Protein AF-T1GSF8-F1 (afdb_monomer)

InterPro domains:
  IPR000618 Insect cuticle protein [PF00379] (29-81)
  IPR000618 Insect cuticle protein [PS51155] (21-84)
  IPR031311 Chitin-binding type R&R consensus [PS00233] (51-76)
  IPR050468 Larval/pupal cuticle protein [PTHR10380] (29-81)

Organism: Megaselia scalaris (NCBI:txid36166)

Foldseek 3Di:
DDDDDDPVVVVVVCVVVVPPPQWDWDWDDDPQGKIKIKIWHQDPNKIKIWIKIWHQDPVRDIWIWTWIATPVGIGIDTPPDDDD

pLDDT: mean 77.73, std 17.66, range [33.69, 94.38]

Solvent-accessible surface area (backbone atoms only — not comparable to full-atom values): 5163 Å² total; per-residue (Å²): 134,84,86,91,85,73,66,71,67,59,56,61,60,39,65,78,67,74,55,56,94,62,54,46,75,49,76,51,75,51,95,80,64,32,35,38,40,38,38,35,41,62,52,95,92,41,63,35,33,47,34,39,38,34,36,61,45,99,85,72,47,81,46,55,37,40,33,41,34,41,98,90,42,81,51,75,47,34,94,87,54,80,87,127

Sequence (84 aa):
MIWFRKLERTEKYAEELRIPSWKLTARNQTSDGTSRQEQGILENNILKIDGSYQYIGDDGQVYEVHYIADEKGFQPQGKHILNK

Mean predicted aligned error: 10.73 Å

Secondary structure (DSSP, 8-state):
-----SSHHHHHHHHHTT--TTEEEEEEE-TTS-EEEEEEEEETTEEEEEEEEEEE-TTS-EEEEEEEEETTEEEEE-TTS---

Nearest PDB structures (foldseek):
  1ylx-assembly1_B  TM=4.876E-01  e=2.964E-01  Geobacillus stearothermophilus
  4nch-assembly1_A  TM=4.229E-01  e=4.998E+00  Pyrococcus furiosus DSM 3638
  4nch-assembly2_B  TM=4.284E-01  e=5.864E+00  Pyrococcus furiosus DSM 3638
  3qks-assembly1_A  TM=3.648E-01  e=8.983E+00  Pyrococcus furiosus

Radius of gyration: 17.06 Å; Cα contacts (8 Å, |Δi|>4): 128; chains: 1; bounding box: 40×55×34 Å

Structure (mmCIF, N/CA/C/O backbone):
data_AF-T1GSF8-F1
#
_entry.id   AF-T1GSF8-F1
#
loop_
_atom_site.group_PDB
_atom_site.id
_atom_site.type_symbol
_atom_site.label_atom_id
_atom_site.label_alt_id
_atom_site.label_comp_id
_atom_site.label_asym_id
_atom_site.label_entity_id
_atom_site.label_seq_id
_atom_site.pdbx_PDB_ins_code
_atom_site.Cartn_x
_atom_site.Cartn_y
_atom_site.Cartn_z
_atom_site.occupancy
_atom_site.B_iso_or_equiv
_atom_site.auth_seq_id
_atom_site.auth_comp_id
_atom_site.auth_asym_id
_atom_site.auth_atom_id
_atom_site.pdbx_PDB_model_num
ATOM 1 N N . MET A 1 1 ? 9.654 37.147 -1.452 1.00 33.69 1 MET A N 1
ATOM 2 C CA . MET A 1 1 ? 9.998 36.300 -2.616 1.00 33.69 1 MET A CA 1
ATOM 3 C C . MET A 1 1 ? 10.796 35.118 -2.093 1.00 33.69 1 MET A C 1
ATOM 5 O O . MET A 1 1 ? 11.905 35.313 -1.628 1.00 33.69 1 MET A O 1
ATOM 9 N N . ILE A 1 2 ? 10.108 34.033 -1.738 1.00 41.28 2 ILE A N 1
ATOM 10 C CA . ILE A 1 2 ? 9.861 32.855 -2.595 1.00 41.28 2 ILE A CA 1
ATOM 11 C C . ILE A 1 2 ? 11.194 32.150 -2.894 1.00 41.28 2 ILE A C 1
ATOM 13 O O . ILE A 1 2 ? 11.961 32.634 -3.711 1.00 41.28 2 ILE A O 1
ATOM 17 N N . TRP A 1 3 ? 11.604 31.239 -2.000 1.00 37.06 3 TRP A N 1
ATOM 18 C CA . TRP A 1 3 ? 11.467 29.766 -2.108 1.00 37.06 3 TRP A CA 1
ATOM 19 C C . TRP A 1 3 ? 12.597 29.187 -2.965 1.00 37.06 3 TRP A C 1
ATOM 21 O O . TRP A 1 3 ? 12.652 29.568 -4.110 1.00 37.06 3 TRP A O 1
ATOM 31 N N . PHE A 1 4 ? 13.467 28.314 -2.427 1.00 39.41 4 PHE A N 1
ATOM 32 C CA . PHE A 1 4 ? 14.210 27.229 -3.122 1.00 39.41 4 PHE A CA 1
ATOM 33 C C . PHE A 1 4 ? 15.335 26.701 -2.203 1.00 39.41 4 PHE A C 1
ATOM 35 O O . PHE A 1 4 ? 16.472 27.149 -2.262 1.00 39.41 4 PHE A O 1
ATOM 42 N N . ARG A 1 5 ? 15.023 25.758 -1.298 1.00 50.59 5 ARG A N 1
ATOM 43 C CA . ARG A 1 5 ? 16.054 24.979 -0.566 1.00 50.59 5 ARG A CA 1
ATOM 44 C C . ARG A 1 5 ? 15.586 23.582 -0.149 1.00 50.59 5 ARG A C 1
ATOM 46 O O . ARG A 1 5 ? 16.016 23.049 0.871 1.00 50.59 5 ARG A O 1
ATOM 53 N N . LYS A 1 6 ? 14.638 23.004 -0.897 1.00 50.31 6 LYS A N 1
ATOM 54 C CA . LYS A 1 6 ? 14.051 21.694 -0.565 1.00 50.31 6 LYS A CA 1
ATOM 55 C C . LY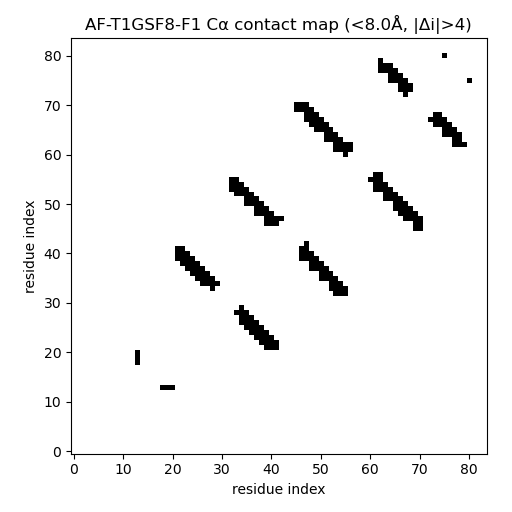S A 1 6 ? 14.596 20.531 -1.409 1.00 50.31 6 LYS A C 1
ATOM 57 O O . LYS A 1 6 ? 14.386 19.393 -1.017 1.00 50.31 6 LYS A O 1
ATOM 62 N N . LEU A 1 7 ? 15.331 20.795 -2.495 1.00 49.22 7 LEU A N 1
ATOM 63 C CA . LEU A 1 7 ? 15.698 19.766 -3.485 1.00 49.22 7 LEU A CA 1
ATOM 64 C C . LEU A 1 7 ? 17.028 19.039 -3.206 1.00 49.22 7 LEU A C 1
ATOM 66 O O . LEU A 1 7 ? 17.150 17.862 -3.513 1.00 49.22 7 LEU A O 1
ATOM 70 N N . GLU A 1 8 ? 17.985 19.662 -2.517 1.00 49.88 8 GLU A N 1
ATOM 71 C CA . GLU A 1 8 ? 19.300 19.033 -2.259 1.00 49.88 8 GLU A CA 1
ATOM 72 C C . GLU A 1 8 ? 19.230 17.904 -1.217 1.00 49.88 8 GLU A C 1
ATOM 74 O O . GLU A 1 8 ? 20.060 16.997 -1.177 1.00 49.88 8 GLU A O 1
ATOM 79 N N . ARG A 1 9 ? 18.213 17.948 -0.344 1.00 50.53 9 ARG A N 1
ATOM 80 C CA . ARG A 1 9 ? 18.040 16.946 0.711 1.00 50.53 9 ARG A CA 1
ATOM 81 C C . ARG A 1 9 ? 17.413 15.659 0.181 1.00 50.53 9 ARG A C 1
ATOM 83 O O . ARG A 1 9 ? 17.600 14.629 0.797 1.00 50.53 9 ARG A O 1
ATOM 90 N N . THR A 1 10 ? 16.677 15.681 -0.924 1.00 48.84 10 THR A N 1
ATOM 91 C CA . THR A 1 10 ? 16.071 14.459 -1.477 1.00 48.84 10 THR A CA 1
ATOM 92 C C . THR A 1 10 ? 17.065 13.647 -2.300 1.00 48.84 10 THR A C 1
ATOM 94 O O . THR A 1 10 ? 17.035 12.423 -2.238 1.00 48.84 10 THR A O 1
ATOM 97 N N . GLU A 1 11 ? 17.988 14.309 -3.001 1.00 51.66 11 GLU A N 1
ATOM 98 C CA . GLU A 1 11 ? 18.992 13.639 -3.842 1.00 51.66 11 GLU A CA 1
ATOM 99 C C . GLU A 1 11 ? 20.043 12.903 -3.002 1.00 51.66 11 GLU A C 1
ATOM 101 O O . GLU A 1 11 ? 20.348 11.741 -3.267 1.00 51.66 11 GLU A O 1
ATOM 106 N N . LYS A 1 12 ? 20.499 13.514 -1.900 1.00 50.44 12 LYS A N 1
ATOM 107 C CA . LYS A 1 12 ? 21.504 12.913 -1.011 1.00 50.44 12 LYS A CA 1
ATOM 108 C C . LYS A 1 12 ? 21.042 11.610 -0.332 1.00 50.44 12 LYS A C 1
ATOM 110 O O . LYS A 1 12 ? 21.855 10.724 -0.102 1.00 50.44 12 LYS A O 1
ATOM 115 N N . TYR A 1 13 ? 19.749 11.469 -0.020 1.00 52.88 13 TYR A N 1
ATOM 116 C CA . TYR A 1 13 ? 19.210 10.240 0.592 1.00 52.88 13 TYR A CA 1
ATOM 117 C C . TYR A 1 13 ? 19.052 9.089 -0.417 1.00 52.88 13 TYR A C 1
ATOM 119 O O . TYR A 1 13 ? 19.002 7.928 -0.012 1.00 52.88 13 TYR A O 1
ATOM 127 N N . ALA A 1 14 ? 18.976 9.388 -1.717 1.00 53.94 14 ALA A N 1
ATOM 128 C CA . ALA A 1 14 ? 18.838 8.372 -2.757 1.00 53.94 14 ALA A CA 1
ATOM 129 C C . ALA A 1 14 ? 20.170 7.667 -3.076 1.00 53.94 14 ALA A C 1
ATOM 131 O O . ALA A 1 14 ? 20.187 6.459 -3.313 1.00 53.94 14 ALA A O 1
ATOM 132 N N . GLU A 1 15 ? 21.291 8.391 -3.007 1.00 50.22 15 GLU A N 1
ATOM 133 C CA . GLU A 1 15 ? 22.635 7.846 -3.250 1.00 50.22 15 GLU A CA 1
ATOM 134 C C . GLU A 1 15 ? 23.104 6.870 -2.158 1.00 50.22 15 GLU A C 1
ATOM 136 O O . GLU A 1 15 ? 23.676 5.824 -2.467 1.00 50.22 15 GLU A O 1
ATOM 141 N N . GLU A 1 16 ? 22.816 7.158 -0.886 1.00 54.00 16 GLU A N 1
ATOM 142 C CA . GLU A 1 16 ? 23.273 6.345 0.255 1.00 54.00 16 GLU A CA 1
ATOM 143 C C . GLU A 1 16 ? 22.575 4.974 0.336 1.00 54.00 16 GLU A C 1
ATOM 145 O O . GLU A 1 16 ? 23.148 3.997 0.817 1.00 54.00 16 GLU A O 1
ATOM 150 N N . LEU A 1 17 ? 21.358 4.865 -0.205 1.00 59.09 17 LEU A N 1
ATOM 151 C CA . LEU A 1 17 ? 20.562 3.634 -0.193 1.00 59.09 17 LEU A CA 1
ATOM 152 C C . LEU A 1 17 ? 20.762 2.747 -1.432 1.00 59.09 17 LEU A C 1
ATOM 154 O O . LEU A 1 17 ? 20.112 1.704 -1.538 1.00 59.09 17 LEU A O 1
ATOM 158 N N . ARG A 1 18 ? 21.641 3.130 -2.373 1.00 58.41 18 ARG A N 1
ATOM 159 C CA . ARG A 1 18 ? 21.875 2.399 -3.637 1.00 58.41 18 ARG A CA 1
ATOM 160 C C . ARG A 1 18 ? 20.580 2.111 -4.413 1.00 58.41 18 ARG A C 1
ATOM 162 O O . ARG A 1 18 ? 20.500 1.136 -5.161 1.00 58.41 18 ARG A O 1
ATOM 169 N N . ILE A 1 19 ? 19.555 2.937 -4.210 1.00 56.47 19 ILE A N 1
ATOM 170 C CA . ILE A 1 19 ? 18.256 2.791 -4.861 1.00 56.47 19 ILE A CA 1
ATOM 171 C C . ILE A 1 19 ? 18.374 3.368 -6.274 1.00 56.47 19 ILE A C 1
ATOM 173 O O . ILE A 1 19 ? 18.657 4.556 -6.421 1.00 56.47 19 ILE A O 1
ATOM 177 N N . PRO A 1 20 ? 18.216 2.550 -7.330 1.00 58.28 20 PRO A N 1
ATOM 178 C CA . PRO A 1 20 ? 18.267 3.067 -8.686 1.00 58.28 20 PRO A CA 1
ATOM 179 C C . PRO A 1 20 ? 17.106 4.043 -8.906 1.00 58.28 20 PRO A C 1
ATOM 181 O O . PRO A 1 20 ? 16.023 3.852 -8.355 1.00 58.28 20 PRO A O 1
ATOM 184 N N . SER A 1 21 ? 17.317 5.074 -9.729 1.00 55.03 21 SER A N 1
ATOM 185 C CA . SER A 1 21 ? 16.350 6.167 -9.945 1.00 55.03 21 SER A CA 1
ATOM 186 C C . SER A 1 21 ? 14.972 5.712 -10.441 1.00 55.03 21 SER A C 1
ATOM 188 O O . SER A 1 21 ? 13.994 6.439 -10.295 1.00 55.03 21 SER A O 1
ATOM 190 N N . TRP A 1 22 ? 14.875 4.502 -10.995 1.00 67.06 22 TRP A N 1
ATOM 191 C CA . TRP A 1 22 ? 13.628 3.889 -11.447 1.00 67.06 22 TRP A CA 1
ATOM 192 C C . TRP A 1 22 ? 12.845 3.160 -10.343 1.00 67.06 22 TRP A C 1
ATOM 194 O O . TRP A 1 22 ? 11.754 2.652 -10.606 1.00 67.06 22 TRP A O 1
ATOM 204 N N . LYS A 1 23 ? 13.380 3.087 -9.117 1.00 69.25 23 LYS A N 1
ATOM 205 C CA . LYS A 1 23 ? 12.738 2.440 -7.972 1.00 69.25 23 LYS A CA 1
ATOM 206 C C . LYS A 1 23 ? 11.953 3.462 -7.151 1.00 69.25 23 LYS A C 1
ATOM 208 O O . LYS A 1 23 ? 12.528 4.311 -6.474 1.00 69.25 23 LYS A O 1
ATOM 213 N N . LEU A 1 24 ? 10.628 3.351 -7.179 1.00 77.19 24 LEU A N 1
ATOM 214 C CA . LEU A 1 24 ? 9.721 4.175 -6.380 1.00 77.19 24 LEU A CA 1
ATOM 215 C C . LEU A 1 24 ? 9.480 3.493 -5.031 1.00 77.19 24 LEU A C 1
ATOM 217 O O . LEU A 1 24 ? 9.273 2.286 -4.977 1.00 77.19 24 LEU A O 1
ATOM 221 N N . THR A 1 25 ? 9.484 4.236 -3.928 1.00 78.56 25 THR A N 1
ATOM 222 C CA . THR A 1 25 ? 8.948 3.742 -2.651 1.00 78.56 25 THR A CA 1
ATOM 223 C C . THR A 1 25 ? 8.035 4.805 -2.062 1.00 78.56 25 THR A C 1
ATOM 225 O O . THR A 1 25 ? 8.442 5.955 -1.909 1.00 78.56 25 THR A O 1
ATOM 228 N N . ALA A 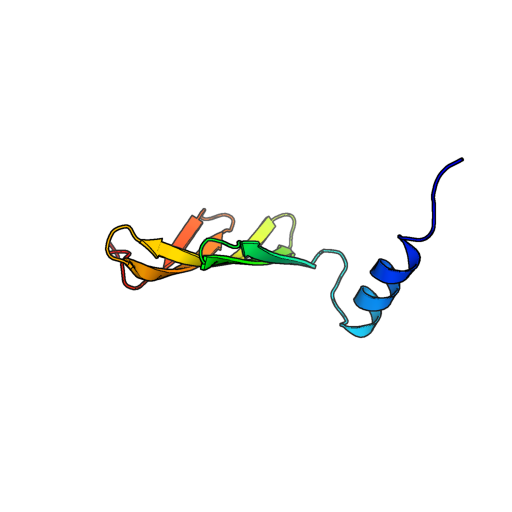1 26 ? 6.799 4.428 -1.748 1.00 78.56 26 ALA A N 1
ATOM 229 C CA . ALA A 1 26 ? 5.802 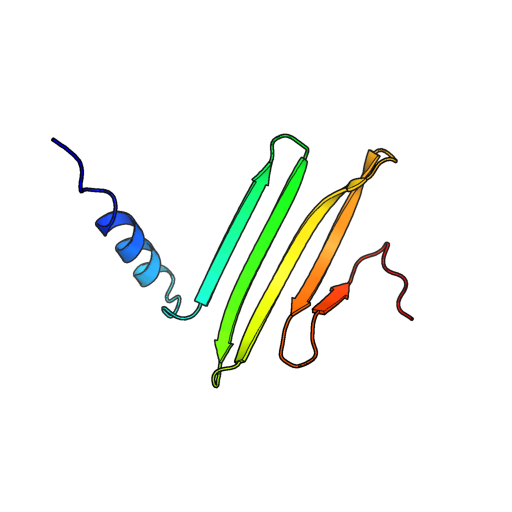5.297 -1.139 1.00 78.56 26 ALA A CA 1
ATOM 230 C C . ALA A 1 26 ? 5.323 4.676 0.173 1.00 78.56 26 ALA A C 1
ATOM 232 O O . ALA A 1 26 ? 5.084 3.473 0.249 1.00 78.56 26 ALA A O 1
ATOM 233 N N . ARG A 1 27 ? 5.182 5.491 1.218 1.00 81.31 27 ARG A N 1
ATOM 234 C CA . ARG A 1 27 ? 4.592 5.079 2.493 1.00 81.31 27 ARG A CA 1
ATOM 235 C C . ARG A 1 27 ? 3.708 6.201 3.011 1.00 81.31 27 ARG A C 1
ATOM 237 O O . ARG A 1 27 ? 4.170 7.332 3.111 1.00 81.31 27 ARG A O 1
ATOM 244 N N . ASN A 1 28 ? 2.472 5.873 3.362 1.00 78.25 28 ASN A N 1
ATOM 245 C CA . ASN A 1 28 ? 1.516 6.794 3.962 1.00 78.25 28 ASN A CA 1
ATOM 246 C C . ASN A 1 28 ? 0.843 6.139 5.168 1.00 78.25 28 ASN A C 1
ATOM 248 O O . ASN A 1 28 ? 0.584 4.937 5.174 1.00 78.25 28 ASN A O 1
ATOM 252 N N . GLN A 1 29 ? 0.539 6.949 6.174 1.00 86.12 29 GLN A N 1
ATOM 253 C CA . GLN A 1 29 ? -0.245 6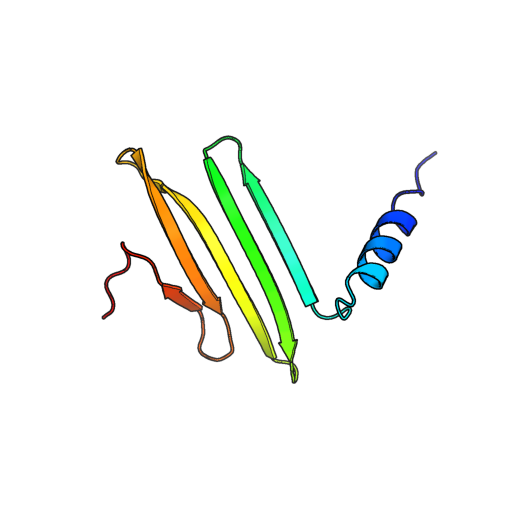.562 7.337 1.00 86.12 29 GLN A CA 1
ATOM 254 C C . GLN A 1 29 ? -1.207 7.705 7.650 1.00 86.12 29 GLN A C 1
ATOM 256 O O . GLN A 1 29 ? -0.812 8.870 7.653 1.00 86.12 29 GLN A O 1
ATOM 261 N N . THR A 1 30 ? -2.470 7.369 7.861 1.00 83.06 30 THR A N 1
ATOM 262 C CA . THR A 1 30 ? -3.543 8.323 8.166 1.00 83.06 30 THR A CA 1
ATOM 263 C C . THR A 1 30 ? -3.887 8.275 9.654 1.00 83.06 30 THR A C 1
ATOM 265 O O . THR A 1 30 ? -3.593 7.285 10.328 1.00 83.06 30 THR A O 1
ATOM 268 N N . SER A 1 31 ? -4.512 9.336 10.175 1.00 83.44 31 SER A N 1
ATOM 269 C CA . SER A 1 31 ? -5.032 9.378 11.553 1.00 83.44 31 SER A CA 1
ATOM 270 C C . SER A 1 31 ? -6.060 8.285 11.832 1.00 83.44 31 SER A C 1
ATOM 272 O O . SER A 1 31 ? -6.205 7.856 12.972 1.00 83.44 31 SER A O 1
ATOM 274 N N . ASP A 1 32 ? -6.725 7.807 10.784 1.00 81.56 32 ASP A N 1
ATOM 275 C CA . ASP A 1 32 ? -7.873 6.907 10.865 1.00 81.56 32 ASP A CA 1
ATOM 276 C C . ASP A 1 32 ? -7.437 5.428 10.899 1.00 81.56 32 ASP A C 1
ATOM 278 O O . ASP A 1 32 ? -8.207 4.523 10.594 1.00 81.56 32 ASP A O 1
ATOM 282 N N . GLY A 1 33 ? -6.164 5.165 11.221 1.00 82.12 33 GLY A N 1
ATOM 283 C CA . GLY A 1 33 ? -5.600 3.818 11.348 1.00 82.12 33 GLY A CA 1
ATOM 284 C C . GLY A 1 33 ? -5.257 3.131 10.024 1.00 82.12 33 GLY A C 1
A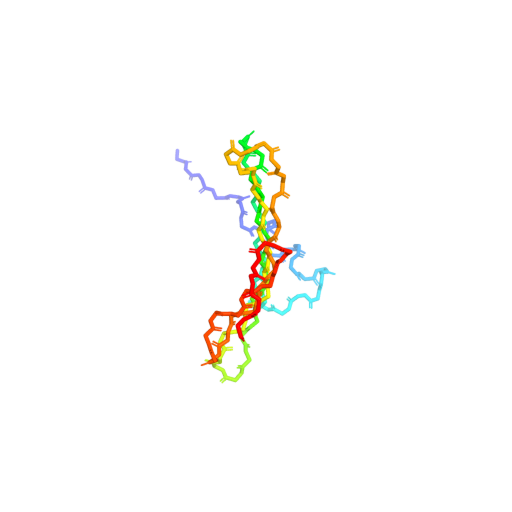TOM 285 O O . GLY A 1 33 ? -4.707 2.033 10.037 1.00 82.12 33 GLY A O 1
ATOM 286 N N . THR A 1 34 ? -5.521 3.771 8.881 1.00 88.56 34 THR A N 1
ATOM 287 C CA . THR A 1 34 ? -5.156 3.226 7.565 1.00 88.56 34 THR A CA 1
ATOM 288 C C . THR A 1 34 ? -3.684 3.505 7.264 1.00 88.56 34 THR A C 1
ATOM 290 O O . THR A 1 34 ? -3.214 4.638 7.424 1.00 88.56 34 THR A O 1
ATOM 293 N N . SER A 1 35 ? -2.959 2.495 6.786 1.00 90.81 35 SER A N 1
ATOM 294 C CA . SER A 1 35 ? -1.579 2.620 6.310 1.00 90.81 35 SER A CA 1
ATOM 295 C C . SER A 1 35 ? -1.401 1.973 4.938 1.00 90.81 35 SER A C 1
ATOM 297 O O . SER A 1 35 ? -2.143 1.075 4.548 1.00 90.81 35 SER A O 1
ATOM 299 N N . ARG A 1 36 ? -0.440 2.472 4.162 1.00 90.38 36 ARG A N 1
ATOM 300 C CA . ARG A 1 36 ? -0.140 1.992 2.811 1.00 90.38 36 ARG A CA 1
ATOM 301 C C . ARG A 1 36 ? 1.352 2.083 2.560 1.00 90.38 36 ARG A C 1
ATOM 303 O O . ARG A 1 36 ? 1.960 3.115 2.847 1.00 90.38 36 ARG A O 1
ATOM 310 N N . GLN A 1 37 ? 1.931 1.031 2.005 1.00 91.19 37 GLN A N 1
ATOM 311 C CA . GLN A 1 37 ? 3.320 0.987 1.578 1.00 91.19 37 GLN A CA 1
ATOM 312 C C . GLN A 1 37 ? 3.414 0.357 0.195 1.00 91.19 37 GLN A C 1
ATOM 314 O O . GLN A 1 37 ? 2.767 -0.642 -0.081 1.00 91.19 37 GLN A O 1
ATOM 319 N N . GLU A 1 38 ? 4.235 0.932 -0.675 1.00 90.56 38 GLU A N 1
ATOM 320 C CA . GLU A 1 38 ? 4.401 0.464 -2.047 1.00 90.56 38 GLU A CA 1
ATOM 321 C C . GLU A 1 38 ? 5.842 0.614 -2.491 1.00 90.56 38 GLU A C 1
ATOM 323 O O . GLU A 1 38 ? 6.522 1.584 -2.145 1.00 90.56 38 GLU A O 1
ATOM 328 N N . GLN A 1 39 ? 6.283 -0.336 -3.297 1.00 89.88 39 GLN A N 1
ATOM 329 C CA . GLN A 1 39 ? 7.551 -0.331 -3.982 1.00 89.88 39 GLN A CA 1
ATOM 330 C C . GLN A 1 39 ? 7.319 -0.617 -5.464 1.00 89.88 39 GLN A C 1
ATOM 332 O O . GLN A 1 39 ? 6.845 -1.683 -5.839 1.00 89.88 39 GLN A O 1
ATOM 337 N N . GLY A 1 40 ? 7.667 0.355 -6.302 1.00 88.88 40 GLY A N 1
ATOM 338 C CA . GLY A 1 40 ? 7.581 0.264 -7.753 1.00 88.88 40 GLY A CA 1
ATOM 339 C C . GLY A 1 40 ? 8.952 0.043 -8.375 1.00 88.88 40 GLY A C 1
ATOM 340 O O . GLY A 1 40 ? 9.940 0.644 -7.950 1.00 88.88 40 GLY A O 1
ATOM 341 N N . ILE A 1 41 ? 8.999 -0.804 -9.392 1.00 87.62 41 ILE A N 1
ATOM 342 C CA . ILE A 1 41 ? 10.179 -1.162 -10.168 1.00 87.62 41 ILE A CA 1
ATOM 343 C C . ILE A 1 41 ? 9.803 -1.072 -11.647 1.00 87.62 41 ILE A C 1
ATOM 345 O O . ILE A 1 41 ? 8.863 -1.733 -12.081 1.00 87.62 41 ILE A O 1
ATOM 349 N N . LEU A 1 42 ? 10.523 -0.253 -12.416 1.00 84.12 42 LEU A N 1
ATOM 350 C CA . LEU A 1 42 ? 10.407 -0.233 -13.872 1.00 84.12 42 LEU A CA 1
ATOM 351 C C . LEU A 1 42 ? 11.490 -1.133 -14.474 1.00 84.12 42 LEU A C 1
ATOM 353 O O . LEU A 1 42 ? 12.662 -0.761 -14.510 1.00 84.12 42 LEU A O 1
ATOM 357 N N . GLU A 1 43 ? 11.091 -2.299 -14.969 1.00 80.12 43 GLU A N 1
ATOM 358 C CA . GLU A 1 43 ? 11.968 -3.253 -15.652 1.00 80.12 43 GLU A CA 1
ATOM 359 C C . GLU A 1 43 ? 11.429 -3.510 -17.059 1.00 80.12 43 GLU A C 1
ATOM 361 O O . GLU A 1 43 ? 10.252 -3.808 -17.232 1.00 80.12 43 GLU A O 1
ATOM 366 N N . ASN A 1 44 ? 12.277 -3.385 -18.085 1.00 84.62 44 ASN A N 1
ATOM 367 C CA . ASN A 1 44 ? 11.909 -3.648 -19.485 1.00 84.62 44 ASN A CA 1
ATOM 368 C C . ASN A 1 44 ? 10.636 -2.908 -19.958 1.00 84.62 44 ASN A C 1
ATOM 370 O O . ASN A 1 44 ? 9.811 -3.479 -20.664 1.00 84.62 44 ASN A O 1
ATOM 374 N N . ASN A 1 45 ? 10.468 -1.638 -19.564 1.00 82.94 45 ASN A N 1
ATOM 375 C CA . ASN A 1 45 ? 9.262 -0.821 -19.797 1.00 82.94 45 ASN A CA 1
ATOM 376 C C . ASN A 1 45 ? 7.965 -1.352 -19.154 1.00 82.94 45 ASN A C 1
ATOM 378 O O . ASN A 1 45 ? 6.884 -0.844 -19.452 1.00 82.94 45 ASN A O 1
ATOM 382 N N . ILE A 1 46 ? 8.055 -2.318 -18.242 1.00 82.81 46 ILE A N 1
ATOM 383 C CA . ILE A 1 46 ? 6.935 -2.825 -17.454 1.00 82.81 46 ILE A CA 1
ATOM 384 C C . ILE A 1 46 ? 7.087 -2.302 -16.028 1.00 82.81 46 ILE A C 1
ATOM 386 O O . ILE A 1 46 ? 8.119 -2.487 -15.381 1.00 82.81 46 ILE A O 1
ATOM 390 N N . LEU A 1 47 ? 6.050 -1.622 -15.537 1.00 87.12 47 LEU A N 1
ATOM 391 C CA . LEU A 1 47 ? 5.983 -1.206 -14.144 1.00 87.12 47 LEU A CA 1
ATOM 392 C C . LEU A 1 47 ? 5.458 -2.373 -13.308 1.00 87.12 47 LEU A C 1
ATOM 394 O O . LEU A 1 47 ? 4.317 -2.799 -13.478 1.00 87.12 47 LEU A O 1
ATOM 398 N N . LYS A 1 48 ? 6.290 -2.854 -12.390 1.00 91.12 48 LYS A N 1
ATOM 399 C CA . LYS A 1 48 ? 5.919 -3.823 -11.365 1.00 91.12 48 LYS A CA 1
ATOM 400 C C . LYS A 1 48 ? 5.818 -3.123 -10.018 1.00 91.12 48 LYS A C 1
ATOM 402 O O . LYS A 1 48 ? 6.744 -2.422 -9.617 1.00 91.12 48 LYS A O 1
ATOM 407 N N . ILE A 1 49 ? 4.711 -3.319 -9.317 1.00 92.88 49 ILE A N 1
ATOM 408 C CA . ILE A 1 49 ? 4.473 -2.770 -7.983 1.00 92.88 49 ILE A CA 1
ATOM 409 C C . ILE A 1 49 ? 4.270 -3.930 -7.016 1.00 92.88 49 ILE A C 1
ATOM 411 O O . ILE A 1 49 ? 3.416 -4.785 -7.237 1.00 92.88 49 ILE A O 1
ATOM 415 N N . ASP A 1 50 ? 5.053 -3.929 -5.948 1.00 92.94 50 ASP A N 1
ATOM 416 C CA . ASP A 1 50 ? 4.815 -4.709 -4.740 1.00 92.94 50 ASP A CA 1
ATOM 417 C C . ASP A 1 50 ? 4.301 -3.749 -3.671 1.00 92.94 50 ASP A C 1
ATOM 419 O O . ASP A 1 50 ? 4.936 -2.729 -3.386 1.00 92.94 50 ASP A O 1
ATOM 423 N N . GLY A 1 51 ? 3.117 -4.010 -3.134 1.00 94.38 51 GLY A N 1
ATOM 424 C CA . GLY A 1 51 ? 2.509 -3.109 -2.172 1.00 94.38 51 GLY A CA 1
ATOM 425 C C . GLY A 1 51 ? 1.716 -3.826 -1.104 1.00 94.38 51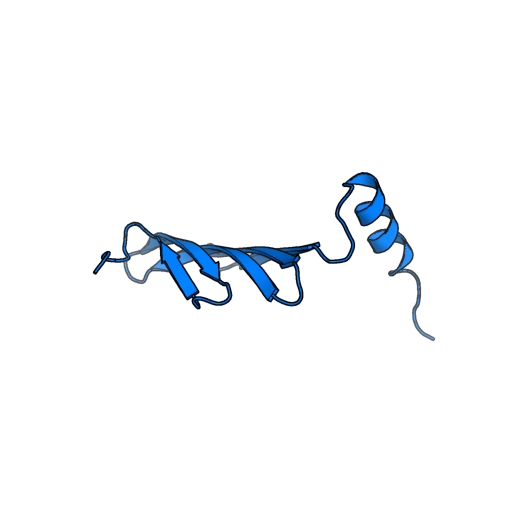 GLY A C 1
ATOM 426 O O . GLY A 1 51 ? 1.295 -4.973 -1.249 1.00 94.38 51 GLY A O 1
ATOM 427 N N . SER A 1 52 ? 1.490 -3.110 -0.016 1.00 92.88 52 SER A N 1
ATOM 428 C CA . SER A 1 52 ? 0.549 -3.492 1.013 1.00 92.88 52 SER A CA 1
ATOM 429 C C . SER A 1 52 ? -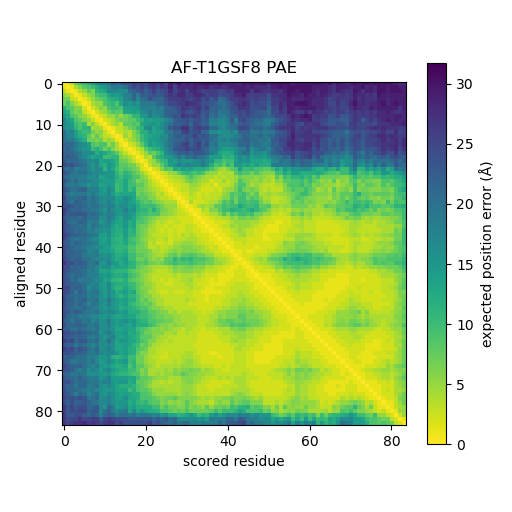0.253 -2.294 1.490 1.00 92.88 52 SER A C 1
ATOM 431 O O . SER A 1 52 ? 0.202 -1.145 1.484 1.00 92.88 52 SER A O 1
ATOM 433 N N . TYR A 1 53 ? -1.480 -2.558 1.905 1.00 93.00 53 TYR A N 1
ATOM 434 C CA . TYR A 1 53 ? -2.271 -1.595 2.644 1.00 93.00 53 TYR A CA 1
ATOM 435 C C . TYR A 1 53 ? -2.986 -2.281 3.795 1.00 93.00 53 TYR A C 1
ATOM 437 O O . TYR A 1 53 ? -3.334 -3.461 3.737 1.00 93.00 53 TYR A O 1
ATOM 445 N N . GLN A 1 54 ? -3.192 -1.510 4.849 1.00 92.31 54 GLN A N 1
ATOM 446 C CA . GLN A 1 54 ? -3.880 -1.919 6.051 1.00 92.31 54 GLN A CA 1
ATOM 447 C C . GLN A 1 54 ? -4.970 -0.906 6.362 1.00 92.31 54 GLN A C 1
ATOM 449 O O . GLN A 1 54 ? -4.744 0.296 6.241 1.00 92.31 54 GLN A O 1
ATOM 454 N N . TYR A 1 55 ? -6.134 -1.386 6.779 1.00 91.31 55 TYR A N 1
ATOM 455 C CA . TYR A 1 55 ? -7.264 -0.554 7.173 1.00 91.31 55 TYR A CA 1
ATOM 456 C C . TYR A 1 55 ? -8.046 -1.217 8.307 1.00 91.31 55 TYR A C 1
ATOM 458 O O . TYR A 1 55 ? -7.949 -2.426 8.521 1.00 91.31 55 TYR A O 1
ATOM 466 N N . ILE A 1 56 ? -8.813 -0.417 9.042 1.00 91.38 56 ILE A N 1
ATOM 467 C CA . ILE A 1 56 ? -9.757 -0.908 10.048 1.00 91.38 56 ILE A CA 1
ATOM 468 C C . ILE A 1 56 ? -11.099 -1.106 9.341 1.00 91.38 56 ILE A C 1
ATOM 470 O O . ILE A 1 56 ? -11.588 -0.181 8.694 1.00 91.38 56 ILE A O 1
ATOM 474 N N . GLY A 1 57 ? -11.656 -2.312 9.402 1.00 88.56 57 GLY A N 1
ATOM 475 C CA . GLY A 1 57 ? -12.969 -2.617 8.840 1.00 88.56 57 GLY A CA 1
ATOM 476 C C . GLY A 1 57 ? -14.109 -2.147 9.739 1.00 88.56 57 GLY A C 1
ATOM 477 O O . GLY A 1 57 ? -13.907 -1.772 10.894 1.00 88.56 57 GLY A O 1
ATOM 478 N N . ASP A 1 58 ? -15.332 -2.216 9.217 1.00 89.44 58 ASP A N 1
ATOM 479 C CA . ASP A 1 58 ? -16.544 -1.787 9.933 1.00 89.44 58 ASP A CA 1
ATOM 480 C C . ASP A 1 58 ? -16.836 -2.625 11.193 1.00 89.44 58 ASP A C 1
ATOM 482 O O . ASP A 1 58 ? -17.583 -2.213 12.077 1.00 89.44 58 ASP A O 1
ATOM 486 N N . ASP A 1 59 ? -16.225 -3.803 11.296 1.00 92.81 59 ASP A N 1
ATOM 487 C CA . ASP A 1 59 ? -16.254 -4.696 12.455 1.00 92.81 59 ASP A CA 1
ATOM 488 C C . ASP A 1 59 ? -15.176 -4.368 13.509 1.00 92.81 59 ASP A C 1
ATOM 490 O O . ASP A 1 59 ? -15.048 -5.075 14.510 1.00 92.81 59 ASP A O 1
ATOM 494 N N . GLY A 1 60 ? -14.382 -3.316 13.287 1.00 91.25 60 GLY A N 1
ATOM 495 C CA . GLY A 1 60 ? -13.268 -2.914 14.141 1.00 91.25 60 GLY A CA 1
ATOM 496 C C . GLY A 1 60 ? -12.015 -3.781 13.994 1.00 91.25 60 GLY A C 1
ATOM 497 O O . GLY A 1 60 ? -11.042 -3.562 14.719 1.00 91.25 60 GLY A O 1
ATOM 498 N N . GLN A 1 61 ? -12.002 -4.756 13.081 1.00 92.06 61 GLN A N 1
ATOM 499 C CA . GLN A 1 61 ? -10.829 -5.589 12.837 1.00 92.06 61 GLN A CA 1
ATOM 500 C C . GLN A 1 61 ? -9.856 -4.913 11.878 1.00 92.06 61 GLN A 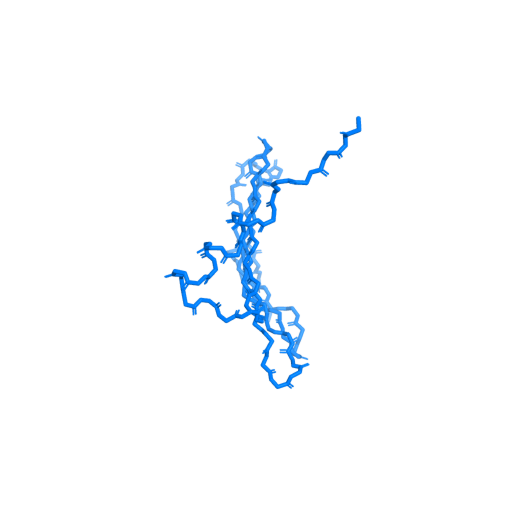C 1
ATOM 502 O O . GLN A 1 61 ? -10.235 -4.171 10.974 1.00 92.06 61 GLN A O 1
ATOM 507 N N . VAL A 1 62 ? -8.570 -5.198 12.064 1.00 90.69 62 VAL A N 1
ATOM 508 C CA . VAL A 1 62 ? -7.522 -4.718 11.168 1.00 90.69 62 VAL A CA 1
ATOM 509 C C . VAL A 1 62 ? -7.356 -5.702 10.017 1.00 90.69 62 VAL A C 1
ATOM 511 O O . VAL A 1 62 ? -7.020 -6.870 10.221 1.00 90.69 62 VAL A O 1
ATOM 514 N N . TYR A 1 63 ? -7.546 -5.205 8.803 1.00 92.69 63 TYR A N 1
ATOM 515 C CA . TYR A 1 63 ? -7.368 -5.949 7.569 1.00 92.69 63 TYR A CA 1
ATOM 516 C C . TYR A 1 63 ? -6.087 -5.518 6.882 1.00 92.69 63 TYR A C 1
ATOM 518 O O . TYR A 1 63 ? -5.810 -4.330 6.757 1.00 92.69 63 TYR A O 1
ATOM 526 N N . GLU A 1 64 ? -5.325 -6.499 6.412 1.00 92.94 64 GLU A N 1
ATOM 527 C CA . GLU A 1 64 ? -4.114 -6.297 5.625 1.00 92.94 64 GLU A CA 1
ATOM 528 C C . GLU A 1 64 ? -4.270 -6.983 4.270 1.00 92.94 64 GLU A C 1
ATOM 530 O O . GLU A 1 64 ? -4.752 -8.121 4.182 1.00 92.94 64 GLU A O 1
ATOM 535 N N . VAL A 1 65 ? -3.870 -6.267 3.223 1.00 94.06 65 VAL A N 1
ATOM 536 C CA . VAL A 1 65 ? -3.787 -6.760 1.852 1.00 94.06 65 VAL A CA 1
ATOM 537 C C . VAL A 1 65 ? -2.381 -6.518 1.349 1.00 94.06 65 VAL A C 1
ATOM 539 O O . VAL A 1 65 ? -1.922 -5.379 1.321 1.00 94.06 65 VAL A O 1
ATOM 542 N N . HIS A 1 66 ? -1.732 -7.584 0.901 1.00 94.06 66 HIS A N 1
ATOM 543 C CA . HIS A 1 66 ? -0.552 -7.519 0.051 1.00 94.06 66 HIS A CA 1
ATOM 544 C C . HIS A 1 66 ? -0.989 -7.677 -1.392 1.00 94.06 66 HIS A C 1
ATOM 546 O O . HIS A 1 66 ? -1.961 -8.374 -1.673 1.00 94.06 66 HIS A O 1
ATOM 552 N N . TYR A 1 67 ? -0.294 -7.052 -2.324 1.00 93.94 67 TYR A N 1
ATOM 553 C CA . TYR A 1 67 ? -0.621 -7.213 -3.724 1.00 93.94 67 TYR A CA 1
ATOM 554 C C . TYR A 1 67 ? 0.612 -7.064 -4.605 1.00 93.94 67 TYR A C 1
ATOM 556 O O . TYR A 1 67 ? 1.538 -6.308 -4.303 1.00 93.94 67 TYR A O 1
ATOM 564 N N . ILE A 1 68 ? 0.565 -7.759 -5.739 1.00 94.19 68 ILE A N 1
ATOM 565 C CA . ILE A 1 68 ? 1.460 -7.533 -6.869 1.00 94.19 68 ILE A CA 1
ATOM 566 C C . ILE A 1 68 ? 0.633 -6.931 -7.998 1.00 94.19 68 ILE A C 1
ATOM 568 O O . ILE A 1 68 ? -0.419 -7.467 -8.350 1.00 94.19 68 ILE A O 1
ATOM 572 N N . ALA A 1 69 ? 1.091 -5.816 -8.558 1.00 92.56 69 ALA A N 1
ATOM 573 C CA . ALA A 1 69 ? 0.553 -5.268 -9.795 1.00 92.56 69 ALA A CA 1
ATOM 574 C C . ALA A 1 69 ? 1.640 -5.292 -10.870 1.00 92.56 69 ALA A C 1
ATOM 576 O O . ALA A 1 69 ? 2.700 -4.690 -10.704 1.00 92.56 69 ALA A O 1
ATOM 577 N N . ASP A 1 70 ? 1.384 -6.008 -11.957 1.00 92.69 70 ASP A N 1
ATOM 578 C CA . ASP A 1 70 ? 2.281 -6.131 -13.104 1.00 92.69 70 ASP A CA 1
ATOM 579 C C . ASP A 1 70 ? 1.471 -6.256 -14.408 1.00 92.69 70 ASP A C 1
ATOM 581 O O . ASP A 1 70 ? 0.284 -5.923 -14.459 1.00 92.69 70 ASP A O 1
ATOM 585 N N . GLU A 1 71 ? 2.103 -6.733 -15.480 1.00 91.50 71 GLU A N 1
ATOM 586 C CA . GLU A 1 71 ? 1.465 -6.986 -16.778 1.00 91.50 71 GLU A CA 1
ATOM 587 C C . GLU A 1 71 ? 0.252 -7.935 -16.714 1.00 91.50 71 GLU A C 1
ATOM 589 O O . GLU A 1 71 ? -0.607 -7.895 -17.593 1.00 91.50 71 GLU A O 1
ATOM 594 N N . LYS A 1 72 ? 0.149 -8.769 -15.670 1.00 90.62 72 LYS A N 1
ATOM 595 C CA . LYS A 1 72 ? -0.977 -9.687 -15.440 1.00 90.62 72 LYS A CA 1
ATOM 596 C C . LYS A 1 72 ? -2.099 -9.042 -14.624 1.00 90.62 72 LYS A C 1
ATOM 598 O O . LYS A 1 72 ? -3.090 -9.700 -14.316 1.00 90.62 72 LYS A O 1
ATOM 603 N N . GLY A 1 73 ? -1.965 -7.758 -14.295 1.00 90.56 73 GLY A N 1
ATOM 604 C CA . GLY A 1 73 ? -2.927 -6.990 -13.520 1.00 90.56 73 GLY A CA 1
ATOM 605 C C . GLY A 1 73 ? -2.680 -7.060 -12.015 1.00 90.56 73 GLY A C 1
ATOM 606 O O . GLY A 1 73 ? -1.591 -7.389 -11.546 1.00 90.56 73 GLY A O 1
ATOM 607 N N . PHE A 1 74 ? -3.711 -6.695 -11.256 1.00 92.75 74 PHE A N 1
ATOM 608 C CA . PHE A 1 74 ? -3.670 -6.600 -9.800 1.00 92.75 74 PHE A CA 1
ATOM 609 C C . PHE A 1 74 ? -4.008 -7.947 -9.153 1.00 92.75 74 PHE A C 1
ATOM 611 O O . PHE A 1 74 ? -5.096 -8.485 -9.353 1.00 92.75 74 PHE A O 1
ATOM 618 N N . GLN A 1 75 ? -3.077 -8.471 -8.361 1.00 93.88 75 GLN A N 1
ATOM 619 C CA . GLN A 1 75 ? -3.149 -9.784 -7.724 1.00 93.88 75 GLN A CA 1
ATOM 620 C C . GLN A 1 75 ? -3.086 -9.612 -6.198 1.00 93.88 75 GLN A C 1
ATOM 622 O O . GLN A 1 75 ? -1.993 -9.649 -5.624 1.00 93.88 75 GLN A O 1
ATOM 627 N N . PRO A 1 76 ? -4.228 -9.366 -5.532 1.00 94.19 76 PRO A N 1
ATOM 628 C CA . PRO A 1 76 ? -4.262 -9.140 -4.098 1.00 94.19 76 PRO A CA 1
ATOM 629 C C . PRO A 1 76 ? -4.296 -10.450 -3.312 1.00 94.19 76 PRO A C 1
ATOM 631 O O . PRO A 1 76 ? -4.862 -11.455 -3.736 1.00 94.19 76 PRO A O 1
ATOM 634 N N . GLN A 1 77 ? -3.713 -10.406 -2.125 1.00 92.25 77 GLN A N 1
ATOM 635 C CA . GLN A 1 77 ? -3.587 -11.498 -1.178 1.00 92.25 77 GLN A CA 1
ATOM 636 C C . GLN A 1 77 ? -3.880 -10.951 0.215 1.00 92.25 77 GLN A C 1
ATOM 638 O O . GLN A 1 77 ? -3.322 -9.943 0.643 1.00 92.25 77 GLN A O 1
ATOM 643 N N . GLY A 1 78 ? -4.758 -11.620 0.946 1.00 90.62 78 GLY A N 1
ATOM 644 C CA . GLY A 1 78 ? -5.120 -11.223 2.299 1.00 90.62 78 GLY A CA 1
ATOM 645 C C . GLY A 1 78 ? -5.979 -12.295 2.942 1.00 90.62 78 GLY A C 1
ATOM 646 O O . GLY A 1 78 ? -6.673 -13.032 2.250 1.00 90.62 78 GLY A O 1
ATOM 647 N N . LYS A 1 79 ? -5.964 -12.384 4.276 1.00 85.88 79 LYS A N 1
ATOM 648 C CA . LYS A 1 79 ? -6.739 -13.406 5.011 1.00 85.88 79 LYS A CA 1
ATOM 649 C C . LYS A 1 79 ? -8.246 -13.348 4.731 1.00 85.88 79 LYS A C 1
ATOM 651 O O . LYS A 1 79 ? -8.929 -14.355 4.856 1.00 85.88 79 LYS A O 1
ATOM 656 N N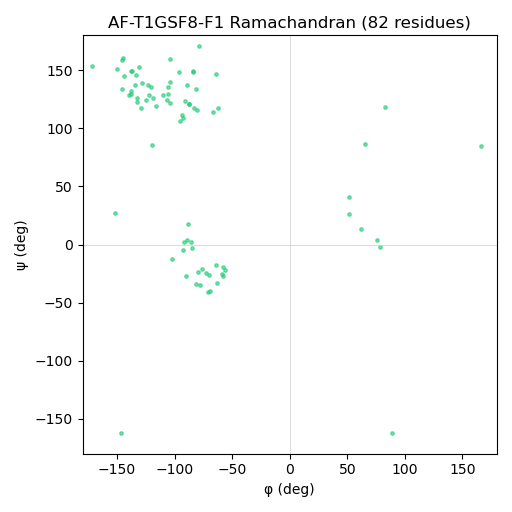 . HIS A 1 80 ? -8.746 -12.168 4.378 1.00 83.44 80 HIS A N 1
ATOM 657 C CA . HIS A 1 80 ? -10.149 -11.903 4.054 1.00 83.44 80 HIS A CA 1
ATOM 658 C C . HIS A 1 80 ? -10.456 -12.033 2.555 1.00 83.44 80 HIS A C 1
ATOM 660 O O . HIS A 1 80 ? -11.609 -11.914 2.147 1.00 83.44 80 HIS A O 1
ATOM 666 N N . ILE A 1 81 ? -9.436 -12.261 1.728 1.00 85.06 81 ILE A N 1
ATOM 667 C CA . ILE A 1 81 ? -9.581 -12.450 0.291 1.00 85.06 81 ILE A CA 1
ATOM 668 C C . ILE A 1 81 ? -9.700 -13.952 0.056 1.00 85.06 81 ILE A C 1
ATOM 670 O O . ILE A 1 81 ? -8.749 -14.707 0.234 1.00 85.06 81 ILE A O 1
ATOM 674 N N . LEU A 1 82 ? -10.900 -14.394 -0.314 1.00 77.06 82 LEU A N 1
ATOM 675 C CA . LEU A 1 82 ? -11.128 -15.773 -0.732 1.00 77.06 82 LEU A CA 1
ATOM 676 C C . LEU A 1 82 ? -10.376 -16.012 -2.046 1.00 77.06 82 LEU A C 1
ATOM 678 O O . LEU A 1 82 ? -10.732 -15.425 -3.070 1.00 77.06 82 LEU A O 1
ATOM 682 N N . ASN A 1 83 ? -9.365 -16.882 -2.023 1.00 61.50 83 ASN A N 1
ATOM 683 C CA . ASN A 1 83 ? -8.776 -17.394 -3.258 1.00 61.50 83 ASN A CA 1
ATOM 684 C C . ASN A 1 83 ? -9.867 -18.162 -4.017 1.00 61.50 83 ASN A C 1
ATOM 686 O O . ASN A 1 83 ? -10.420 -19.128 -3.487 1.00 61.50 83 ASN A O 1
ATOM 690 N N . LYS A 1 84 ? -10.206 -17.690 -5.219 1.00 58.62 84 LYS A N 1
ATOM 691 C CA . LYS A 1 84 ? -11.095 -18.390 -6.152 1.00 58.62 84 LYS A CA 1
ATOM 692 C C . LYS A 1 84 ? -10.309 -19.340 -7.038 1.00 58.62 84 LYS A C 1
ATOM 694 O O . LYS A 1 84 ? -9.163 -18.983 -7.391 1.00 58.62 84 LYS A O 1
#